Protein AF-0000000083139794 (afdb_homodimer)

Radius of gyration: 16.19 Å; Cα contacts (8 Å, |Δi|>4): 56; chains: 2; bounding box: 49×39×29 Å

Organism: NCBI:txid33039

pLDDT: mean 86.77, std 17.69, range [34.53, 98.12]

Sequence (112 aa):
MNNQERKTKPELWKQIEELEQKLWFMEKFLETKGLLVEAEDYVEKAIQDTEELPFDMNNQERKTKPELWKQIEELEQKLWFMEKFLETKGLLVEAEDYVEKAIQDTEELPFD

Foldseek 3Di:
DPPVVPDDPVRVVVVVVVVVVVVVVVLVVCVVVVCNVVVVVVVVVVVVVVVPPPPD/DPPVVPDDPVRVVVVVVVVVVVVVVVLVVCVVVVCNVVVVVVVVVVVVVVVPPDPD

Solvent-accessible surface area (backbone atoms only — not comparable to full-atom values): 6476 Å² total; per-residue (Å²): 130,64,75,76,73,69,57,49,66,70,56,50,51,51,50,42,52,54,49,50,52,51,46,50,42,49,48,50,49,28,48,77,70,71,40,37,68,63,46,51,52,50,36,55,50,52,51,54,55,58,67,64,49,71,88,114,129,66,74,77,75,70,58,48,66,70,55,50,50,51,50,42,51,52,50,52,52,51,46,51,42,48,47,50,49,29,48,77,71,72,39,38,68,62,45,52,52,51,37,54,50,52,51,53,55,59,67,62,49,70,88,114

Structure (mmCIF, N/CA/C/O backbone):
data_AF-0000000083139794-model_v1
#
loop_
_entity.id
_entity.type
_entity.pdbx_description
1 polymer 'Uncharacterized protein'
#
loop_
_atom_site.group_PDB
_atom_site.id
_atom_site.type_symbol
_atom_site.label_atom_id
_atom_site.label_alt_id
_atom_site.label_comp_id
_atom_site.label_asym_id
_atom_site.label_entity_id
_atom_site.label_seq_id
_atom_site.pdbx_PDB_ins_code
_atom_site.Cartn_x
_atom_site.Cartn_y
_atom_site.Cartn_z
_atom_site.occupancy
_atom_site.B_iso_or_equiv
_atom_site.auth_seq_id
_atom_site.auth_comp_id
_atom_site.auth_asym_id
_atom_site.auth_atom_id
_atom_site.pdbx_PDB_model_num
ATOM 1 N N . MET A 1 1 ? 16.047 21.5 2.6 1 37.16 1 MET A N 1
ATOM 2 C CA . MET A 1 1 ? 14.758 21.797 3.232 1 37.16 1 MET A CA 1
ATOM 3 C C . MET A 1 1 ? 13.641 20.969 2.611 1 37.16 1 MET A C 1
ATOM 5 O O . MET A 1 1 ? 13.328 21.125 1.432 1 37.16 1 MET A O 1
ATOM 9 N N . ASN A 1 2 ? 13.547 19.625 2.955 1 45 2 ASN A N 1
ATOM 10 C CA . ASN A 1 2 ? 12.961 18.516 2.195 1 45 2 ASN A CA 1
ATOM 11 C C . ASN A 1 2 ? 11.531 18.844 1.751 1 45 2 ASN A C 1
ATOM 13 O O . ASN A 1 2 ? 10.719 19.312 2.551 1 45 2 ASN A O 1
ATOM 17 N N . ASN A 1 3 ? 11.398 19.172 0.491 1 51.78 3 ASN A N 1
ATOM 18 C CA . ASN A 1 3 ? 10.156 19.484 -0.19 1 51.78 3 ASN A CA 1
ATOM 19 C C . ASN A 1 3 ? 8.961 18.781 0.452 1 51.78 3 ASN A C 1
ATOM 21 O O . ASN A 1 3 ? 7.812 19.047 0.111 1 51.78 3 ASN A O 1
ATOM 25 N N . GLN A 1 4 ? 9.203 17.703 1.071 1 54.84 4 GLN A N 1
ATOM 26 C CA . GLN A 1 4 ? 8.195 16.906 1.762 1 54.84 4 GLN A CA 1
ATOM 27 C C . GLN A 1 4 ? 7.582 17.688 2.924 1 54.84 4 GLN A C 1
ATOM 29 O O . GLN A 1 4 ? 6.387 17.562 3.203 1 54.84 4 GLN A O 1
ATOM 34 N N . GLU A 1 5 ? 8.383 18.688 3.451 1 61.06 5 GLU A N 1
ATOM 35 C CA . GLU A 1 5 ? 7.941 19.469 4.602 1 61.06 5 GLU A CA 1
ATOM 36 C C . GLU A 1 5 ? 6.977 20.578 4.18 1 61.06 5 GLU A C 1
ATOM 38 O O . GLU A 1 5 ? 6.289 21.156 5.02 1 61.06 5 GLU A O 1
ATOM 43 N N . ARG A 1 6 ? 6.781 20.734 2.846 1 81.62 6 ARG A N 1
ATOM 44 C CA . ARG A 1 6 ? 5.973 21.875 2.404 1 81.62 6 ARG A CA 1
ATOM 45 C C . ARG A 1 6 ? 4.535 21.438 2.129 1 81.62 6 ARG A C 1
ATOM 47 O O . ARG A 1 6 ? 3.658 22.281 1.934 1 81.62 6 ARG A O 1
ATOM 54 N N . LYS A 1 7 ? 4.285 20.172 2.326 1 88.12 7 LYS A N 1
ATOM 55 C CA . LYS A 1 7 ? 2.922 19.719 2.053 1 88.12 7 LYS A CA 1
ATOM 56 C C . LYS A 1 7 ? 1.964 20.172 3.15 1 88.12 7 LYS A C 1
ATOM 58 O O . LYS A 1 7 ? 2.322 20.188 4.328 1 88.12 7 LYS A O 1
ATOM 63 N N . THR A 1 8 ? 0.853 20.641 2.654 1 92.62 8 THR A N 1
ATOM 64 C CA . THR A 1 8 ? -0.188 21.031 3.602 1 92.62 8 THR A CA 1
ATOM 65 C C . THR A 1 8 ? -0.885 19.797 4.168 1 92.62 8 THR A C 1
ATOM 67 O O . THR A 1 8 ? -0.708 18.688 3.66 1 92.62 8 THR A O 1
ATOM 70 N N . LYS A 1 9 ? -1.58 19.922 5.215 1 92.06 9 LYS A N 1
ATOM 71 C CA . LYS A 1 9 ? -2.301 18.812 5.832 1 92.06 9 LYS A CA 1
ATOM 72 C C . LYS A 1 9 ? -3.246 18.156 4.836 1 92.06 9 LYS A C 1
ATOM 74 O O . LYS A 1 9 ? -3.252 16.922 4.699 1 92.06 9 LYS A O 1
ATOM 79 N N . PRO A 1 10 ? -4.039 18.938 4.074 1 93.12 10 PRO A N 1
ATOM 80 C CA . PRO A 1 10 ? -4.918 18.312 3.082 1 93.12 10 PRO A CA 1
ATOM 81 C C . PRO A 1 10 ? -4.156 17.5 2.037 1 93.12 10 PRO A C 1
ATOM 83 O O . PRO A 1 10 ? -4.645 16.469 1.578 1 93.12 10 PRO A O 1
ATOM 86 N N . GLU A 1 11 ? -3.055 17.922 1.669 1 94.12 11 GLU A N 1
ATOM 87 C CA . GLU A 1 11 ? -2.232 17.203 0.704 1 94.12 11 GLU A CA 1
ATOM 88 C C . GLU A 1 11 ? -1.734 15.883 1.283 1 94.12 11 GLU A C 1
ATOM 90 O O . GLU A 1 11 ? -1.673 14.875 0.579 1 94.12 11 GLU A O 1
ATOM 95 N N . LEU A 1 12 ? -1.383 15.906 2.518 1 95.31 12 LEU A N 1
ATOM 96 C CA . LEU A 1 12 ? -0.939 14.688 3.197 1 95.31 12 LEU A CA 1
ATOM 97 C C . LEU A 1 12 ? -2.08 13.688 3.314 1 95.31 12 LEU A C 1
ATOM 99 O O . LEU A 1 12 ? -1.886 12.492 3.082 1 95.31 12 LEU A O 1
ATOM 103 N N . TRP A 1 13 ? -3.189 14.141 3.562 1 94.75 13 TRP A N 1
ATOM 104 C CA . TRP A 1 13 ? -4.367 13.281 3.646 1 94.75 13 TRP A CA 1
ATOM 105 C C . TRP A 1 13 ? -4.656 12.617 2.303 1 94.75 13 TRP A C 1
ATOM 107 O O . TRP A 1 13 ? -4.973 11.43 2.246 1 94.75 13 TRP A O 1
ATOM 117 N N . LYS A 1 14 ? -4.566 13.406 1.305 1 95 14 LYS A N 1
ATOM 118 C CA . LYS A 1 14 ? -4.809 12.883 -0.035 1 95 14 LYS A CA 1
ATOM 119 C C . LYS A 1 14 ? -3.814 11.773 -0.373 1 95 14 LYS A C 1
ATOM 121 O O . LYS A 1 14 ? -4.191 10.75 -0.954 1 95 14 LYS A O 1
ATOM 126 N N . GLN A 1 15 ? -2.611 12.031 -0.049 1 95.25 15 GLN A N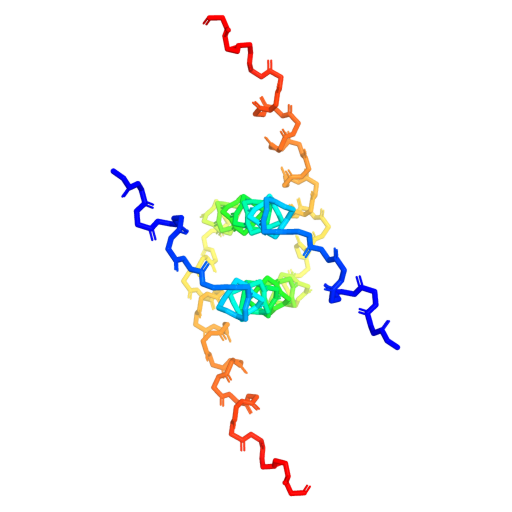 1
ATOM 127 C CA . GLN A 1 15 ? -1.58 11.023 -0.29 1 95.25 15 GLN A CA 1
ATOM 128 C C . GLN A 1 15 ? -1.865 9.742 0.489 1 95.25 15 GLN A C 1
ATOM 130 O O . GLN A 1 15 ? -1.677 8.641 -0.029 1 95.25 15 GLN A O 1
ATOM 135 N N . ILE A 1 16 ? -2.246 9.852 1.725 1 96.44 16 ILE A N 1
ATOM 136 C CA . ILE A 1 16 ? -2.596 8.695 2.541 1 96.44 16 ILE A CA 1
ATOM 137 C C . ILE A 1 16 ? -3.732 7.918 1.879 1 96.44 16 ILE A C 1
ATOM 139 O O . ILE A 1 16 ? -3.672 6.691 1.765 1 96.44 16 ILE A O 1
ATOM 143 N N . GLU A 1 17 ? -4.707 8.664 1.425 1 94.81 17 GLU A N 1
ATOM 144 C CA . GLU A 1 17 ? -5.844 8.039 0.755 1 94.81 17 GLU A CA 1
ATOM 145 C C . GLU A 1 17 ? -5.402 7.285 -0.497 1 94.81 17 GLU A C 1
ATOM 147 O O . GLU A 1 17 ? -5.871 6.176 -0.759 1 94.81 17 GLU A O 1
ATOM 152 N N . GLU A 1 18 ? -4.566 7.836 -1.271 1 94.44 18 GLU A N 1
ATOM 153 C CA . GLU A 1 18 ? -4.055 7.215 -2.488 1 94.44 18 GLU A CA 1
ATOM 154 C C . GLU A 1 18 ? -3.271 5.941 -2.174 1 94.44 18 GLU A C 1
ATOM 156 O O . GLU A 1 18 ? -3.426 4.93 -2.857 1 94.44 18 GLU A O 1
ATOM 161 N N . LEU A 1 19 ? -2.477 6.031 -1.144 1 96.38 19 LEU A N 1
ATOM 162 C CA . LEU A 1 19 ? -1.686 4.875 -0.735 1 96.38 19 LEU A CA 1
ATOM 163 C C . LEU A 1 19 ? -2.584 3.752 -0.226 1 96.38 19 LEU A C 1
ATOM 165 O O . LEU A 1 19 ? -2.363 2.582 -0.543 1 96.38 19 LEU A O 1
ATOM 169 N N . GLU A 1 20 ? -3.514 4.141 0.555 1 96.19 20 GLU A N 1
ATOM 170 C CA . GLU A 1 20 ? -4.461 3.162 1.083 1 96.19 20 GLU A CA 1
ATOM 171 C C . GLU A 1 20 ? -5.242 2.486 -0.042 1 96.19 20 GLU A C 1
ATOM 173 O O . GLU A 1 20 ? -5.473 1.276 -0.005 1 96.19 20 GLU A O 1
ATOM 178 N N . GLN A 1 21 ? -5.672 3.225 -1.01 1 96 21 GLN A N 1
ATOM 179 C CA . GLN A 1 21 ? -6.398 2.676 -2.148 1 96 21 GLN A CA 1
ATOM 180 C C . GLN A 1 21 ? -5.535 1.69 -2.932 1 96 21 GLN A C 1
ATOM 182 O O . GLN A 1 21 ? -5.996 0.602 -3.285 1 96 21 GLN A O 1
ATOM 187 N N . LYS A 1 22 ? -4.344 2.098 -3.199 1 96.69 22 LYS A N 1
ATOM 188 C CA . LYS A 1 22 ? -3.428 1.216 -3.918 1 96.69 22 LYS A CA 1
ATOM 189 C C . LYS A 1 22 ? -3.189 -0.077 -3.143 1 96.69 22 LYS A C 1
ATOM 191 O O . LYS A 1 22 ? -3.219 -1.167 -3.719 1 96.69 22 LYS A O 1
ATOM 196 N N . LEU A 1 23 ? -2.934 0.058 -1.874 1 97 23 LEU A N 1
ATOM 197 C CA . LEU A 1 23 ? -2.707 -1.105 -1.024 1 97 23 LEU A CA 1
ATOM 198 C C . LEU A 1 23 ? -3.928 -2.02 -1.018 1 97 23 LEU A C 1
ATOM 200 O O . LEU A 1 23 ? -3.793 -3.244 -1.09 1 97 23 LEU A O 1
ATOM 204 N N . TRP A 1 24 ? -5.094 -1.427 -0.927 1 97.06 24 TRP A N 1
ATOM 205 C CA . TRP A 1 24 ? -6.336 -2.197 -0.923 1 97.06 24 TRP A CA 1
ATOM 206 C C . TRP A 1 24 ? -6.473 -3.016 -2.203 1 97.06 24 TRP A C 1
ATOM 208 O O . TRP A 1 24 ? -6.809 -4.199 -2.158 1 97.06 24 TRP A O 1
ATOM 218 N N . PHE A 1 25 ? -6.258 -2.492 -3.35 1 97.12 25 PHE A N 1
ATOM 219 C CA . PHE A 1 25 ? -6.387 -3.205 -4.613 1 97.12 25 PHE A CA 1
ATOM 220 C C . PHE A 1 25 ? -5.309 -4.27 -4.75 1 97.12 25 PHE A C 1
ATOM 222 O O . PHE A 1 25 ? -5.543 -5.332 -5.332 1 97.12 25 PHE A O 1
ATOM 229 N N . MET A 1 26 ? -4.098 -3.934 -4.23 1 97.19 26 MET A N 1
ATOM 230 C CA . MET A 1 26 ? -3.045 -4.945 -4.242 1 97.19 26 MET A CA 1
ATOM 231 C C . MET A 1 26 ? -3.445 -6.16 -3.412 1 97.19 26 MET A C 1
ATOM 233 O O . MET A 1 26 ? -3.219 -7.297 -3.822 1 97.19 26 MET A O 1
ATOM 237 N N . GLU A 1 27 ? -3.998 -5.902 -2.266 1 96.75 27 GLU A N 1
ATOM 238 C CA . GLU A 1 27 ? -4.469 -6.98 -1.402 1 96.75 27 GLU A CA 1
ATOM 239 C C . GLU A 1 27 ? -5.57 -7.789 -2.082 1 96.75 27 GLU A C 1
ATOM 241 O O . GLU A 1 27 ? -5.598 -9.016 -1.981 1 96.75 27 GLU A O 1
ATOM 246 N N . LYS A 1 28 ? -6.461 -7.102 -2.762 1 97.38 28 LYS A N 1
ATOM 247 C CA . LYS A 1 28 ? -7.523 -7.781 -3.5 1 97.38 28 LYS A CA 1
ATOM 248 C C . LYS A 1 28 ? -6.945 -8.688 -4.586 1 97.38 28 LYS A C 1
ATOM 250 O O . LYS A 1 28 ? -7.414 -9.805 -4.781 1 97.38 28 LYS A O 1
ATOM 255 N N . PHE A 1 29 ? -5.992 -8.18 -5.316 1 97.94 29 PHE A N 1
ATOM 256 C CA . PHE A 1 29 ? -5.309 -8.984 -6.324 1 97.94 29 PHE A CA 1
ATOM 257 C C . PHE A 1 29 ? -4.719 -10.242 -5.703 1 97.94 29 PHE A C 1
ATOM 259 O O . PHE A 1 29 ? -4.918 -11.344 -6.219 1 97.94 29 PHE A O 1
ATOM 266 N N . LEU A 1 30 ? -4.086 -10.117 -4.594 1 98.06 30 LEU A N 1
ATOM 267 C CA . LEU A 1 30 ? -3.449 -11.242 -3.914 1 98.06 30 LEU A CA 1
ATOM 268 C C . LEU A 1 30 ? -4.492 -12.242 -3.424 1 98.06 30 LEU A C 1
ATOM 270 O O . LEU A 1 30 ? -4.25 -13.453 -3.434 1 98.06 30 LEU A O 1
ATOM 274 N N . GLU A 1 31 ? -5.594 -11.719 -3 1 97.25 31 GLU A N 1
ATOM 275 C CA . GLU A 1 31 ? -6.684 -12.594 -2.584 1 97.25 31 GLU A CA 1
ATOM 276 C C . GLU A 1 31 ? -7.18 -13.445 -3.748 1 97.25 31 GLU A C 1
ATOM 278 O O . GLU A 1 31 ? -7.414 -14.648 -3.586 1 97.25 31 GLU A O 1
ATOM 283 N N . THR A 1 32 ? -7.297 -12.773 -4.867 1 97.06 32 THR A N 1
ATOM 284 C CA . THR A 1 32 ? -7.773 -13.492 -6.047 1 97.06 32 THR A CA 1
ATOM 285 C C . THR A 1 32 ? -6.809 -14.609 -6.426 1 97.06 32 THR A C 1
ATOM 287 O O . THR A 1 32 ? -7.223 -15.633 -6.98 1 97.06 32 THR A O 1
ATOM 290 N N . LYS A 1 33 ? -5.551 -14.438 -6.105 1 97.44 33 LYS A N 1
ATOM 291 C CA . LYS A 1 33 ? -4.512 -15.414 -6.426 1 97.44 33 LYS A CA 1
ATOM 292 C C . LYS A 1 33 ? -4.359 -16.453 -5.312 1 97.44 33 LYS A C 1
ATOM 294 O O . LYS A 1 33 ? -3.619 -17.422 -5.457 1 97.44 33 LYS A O 1
ATOM 299 N N . GLY A 1 34 ? -5.02 -16.234 -4.203 1 97.25 34 GLY A N 1
ATOM 300 C CA . GLY A 1 34 ? -4.906 -17.109 -3.049 1 97.25 34 GLY A CA 1
ATOM 301 C C . GLY A 1 34 ? -3.6 -16.953 -2.299 1 97.25 34 GLY A C 1
ATOM 302 O O . GLY A 1 34 ? -3.127 -17.891 -1.649 1 97.25 34 GLY A O 1
ATOM 303 N N . LEU A 1 35 ? -2.969 -15.75 -2.385 1 98.06 35 LEU A N 1
ATOM 304 C CA . LEU A 1 35 ? -1.639 -15.539 -1.828 1 98.06 35 LEU A CA 1
ATOM 305 C C . LEU A 1 35 ? -1.673 -14.477 -0.735 1 98.06 35 LEU A C 1
ATOM 307 O O . LEU A 1 35 ? -0.625 -14.062 -0.231 1 98.06 35 LEU A O 1
ATOM 311 N N . LEU A 1 36 ? -2.838 -13.969 -0.362 1 97.44 36 LEU A N 1
ATOM 312 C CA . LEU A 1 36 ? -2.945 -12.836 0.558 1 97.44 36 LEU A CA 1
ATOM 313 C C . LEU A 1 36 ? -2.32 -13.18 1.907 1 97.44 36 LEU A C 1
ATOM 315 O O . LEU A 1 36 ? -1.52 -12.406 2.438 1 97.44 36 LEU A O 1
ATOM 319 N N . VAL A 1 37 ? -2.598 -14.297 2.504 1 97.69 37 VAL A N 1
ATOM 320 C CA . VAL A 1 37 ? -2.109 -14.695 3.822 1 97.69 37 VAL A CA 1
ATOM 321 C C . VAL A 1 37 ? -0.589 -14.82 3.791 1 97.69 37 VAL A C 1
ATOM 323 O O . VAL A 1 37 ? 0.1 -14.328 4.688 1 97.69 37 VAL A O 1
ATOM 326 N N . GLU A 1 38 ? -0.104 -15.516 2.748 1 97.62 38 GLU A N 1
ATOM 327 C CA . GLU A 1 38 ? 1.341 -15.648 2.588 1 97.62 38 GLU A CA 1
ATOM 328 C C . GLU A 1 38 ? 2.01 -14.281 2.451 1 97.62 38 GLU A C 1
ATOM 330 O O . GLU A 1 38 ? 3.08 -14.047 3.018 1 97.62 38 GLU A O 1
ATOM 335 N N . ALA A 1 39 ? 1.438 -13.414 1.706 1 97.75 39 ALA A N 1
ATOM 336 C CA . ALA A 1 39 ? 1.966 -12.07 1.5 1 97.75 39 ALA A CA 1
ATOM 337 C C . ALA A 1 39 ? 1.988 -11.281 2.809 1 97.75 39 ALA A C 1
ATOM 339 O O . ALA A 1 39 ? 2.982 -10.625 3.127 1 97.75 39 ALA A O 1
ATOM 340 N N . GLU A 1 40 ? 0.905 -11.305 3.584 1 96.31 40 GLU A N 1
ATOM 341 C CA . GLU A 1 40 ? 0.829 -10.609 4.863 1 96.31 40 GLU A CA 1
ATOM 342 C C . GLU A 1 40 ? 1.905 -11.102 5.828 1 96.31 40 GLU A C 1
ATOM 344 O O . GLU A 1 40 ? 2.535 -10.305 6.523 1 96.31 40 GLU A O 1
ATOM 349 N N . ASP A 1 41 ? 2.096 -12.398 5.859 1 96.94 41 ASP A N 1
ATOM 350 C CA . ASP A 1 41 ? 3.143 -12.984 6.695 1 96.94 41 ASP A CA 1
ATOM 351 C C . ASP A 1 41 ? 4.52 -12.469 6.285 1 96.94 41 ASP A C 1
ATOM 353 O O . ASP A 1 41 ? 5.344 -12.133 7.141 1 96.94 41 ASP A O 1
ATOM 357 N N . TYR A 1 42 ? 4.711 -12.516 5.027 1 97.12 42 TYR A N 1
ATOM 358 C CA . TYR A 1 42 ? 5.977 -12.023 4.5 1 97.12 42 TYR A CA 1
ATOM 359 C C . TYR A 1 42 ? 6.207 -10.57 4.895 1 97.12 42 TYR A C 1
ATOM 361 O O . TYR A 1 42 ? 7.301 -10.203 5.332 1 97.12 42 TYR A O 1
ATOM 369 N N . VAL A 1 43 ? 5.172 -9.734 4.75 1 95.25 43 VAL A N 1
ATOM 370 C CA . VAL A 1 43 ? 5.273 -8.305 5.043 1 95.25 43 VAL A CA 1
ATOM 371 C C . VAL A 1 43 ? 5.543 -8.102 6.531 1 95.25 43 VAL A C 1
ATOM 373 O O . VAL A 1 43 ? 6.418 -7.316 6.906 1 95.25 43 VAL A O 1
ATOM 376 N N . GLU A 1 44 ? 4.836 -8.703 7.379 1 93.88 44 GLU A N 1
ATOM 377 C CA . GLU A 1 44 ? 5.023 -8.594 8.82 1 93.88 44 GLU A CA 1
ATOM 378 C C . GLU A 1 44 ? 6.449 -8.969 9.219 1 93.88 44 GLU A C 1
ATOM 380 O O . GLU A 1 44 ? 7.09 -8.258 9.992 1 93.88 44 GLU A O 1
ATOM 385 N N . LYS A 1 45 ? 6.93 -10.039 8.703 1 95.5 45 LYS A N 1
ATOM 386 C CA . LYS A 1 45 ? 8.281 -10.492 9 1 95.5 45 LYS A CA 1
ATOM 387 C C . LYS A 1 45 ? 9.32 -9.5 8.484 1 95.5 45 LYS A C 1
ATOM 389 O O . LYS A 1 45 ? 10.305 -9.211 9.172 1 95.5 45 LYS A O 1
ATOM 394 N N . ALA A 1 46 ? 9.078 -9.07 7.301 1 92.81 46 ALA A N 1
ATOM 395 C CA . ALA A 1 46 ? 10.008 -8.133 6.68 1 92.81 46 ALA A CA 1
ATOM 396 C C . ALA A 1 46 ? 10.102 -6.84 7.484 1 92.81 46 ALA A C 1
ATOM 398 O O . ALA A 1 46 ? 11.188 -6.285 7.656 1 92.81 46 ALA A O 1
ATOM 399 N N . ILE A 1 47 ? 8.969 -6.359 8.016 1 90.56 47 ILE A N 1
ATOM 400 C CA . ILE A 1 47 ? 8.945 -5.152 8.828 1 90.56 47 ILE A CA 1
ATOM 401 C C . ILE A 1 47 ? 9.688 -5.398 10.141 1 90.56 47 ILE A C 1
ATOM 403 O O . ILE A 1 47 ? 10.477 -4.555 10.578 1 90.56 47 ILE A O 1
ATOM 407 N N . GLN A 1 48 ? 9.445 -6.488 10.734 1 91.06 48 GLN A N 1
ATOM 408 C CA . GLN A 1 48 ? 10.125 -6.836 11.977 1 91.06 48 GLN A CA 1
ATOM 409 C C . GLN A 1 48 ? 11.641 -6.895 11.781 1 91.06 48 GLN A C 1
ATOM 411 O O . GLN A 1 48 ? 12.398 -6.441 12.641 1 91.06 48 GLN A O 1
ATOM 416 N N . ASP A 1 49 ? 12.055 -7.461 10.672 1 89.19 49 ASP A N 1
ATOM 417 C CA . ASP A 1 49 ? 13.477 -7.609 10.367 1 89.19 49 ASP A CA 1
ATOM 418 C C . ASP A 1 49 ? 14.133 -6.25 10.125 1 89.19 49 ASP A C 1
ATOM 420 O O . ASP A 1 49 ? 15.32 -6.078 10.383 1 89.19 49 ASP A O 1
ATOM 424 N N . THR A 1 50 ? 13.469 -5.332 9.586 1 85.06 50 THR A N 1
ATOM 425 C CA . THR A 1 50 ? 14 -4.004 9.312 1 85.06 50 THR A CA 1
ATOM 426 C C . THR A 1 50 ? 14.094 -3.184 10.594 1 85.06 50 THR A C 1
ATOM 428 O O . THR A 1 50 ? 14.992 -2.35 10.734 1 85.06 50 THR A O 1
ATOM 431 N N . GLU A 1 51 ? 13.164 -3.336 11.391 1 76.94 51 GLU A N 1
ATOM 432 C CA . GLU A 1 51 ? 13.172 -2.613 12.664 1 76.94 51 GLU A CA 1
ATOM 433 C C . GLU A 1 51 ? 14.273 -3.129 13.586 1 76.94 51 GLU A C 1
ATOM 435 O O . GLU A 1 51 ? 14.805 -2.379 14.398 1 76.94 51 GLU A O 1
ATOM 440 N N . GLU A 1 52 ? 14.57 -4.332 13.562 1 68.38 52 GLU A N 1
ATOM 441 C CA . GLU A 1 52 ? 15.609 -4.93 14.398 1 68.38 52 GLU A CA 1
ATOM 442 C C . GLU A 1 52 ? 17 -4.621 13.844 1 68.38 52 GLU A C 1
ATOM 444 O O . GLU A 1 52 ? 18.016 -4.891 14.492 1 68.38 52 GLU A O 1
ATOM 449 N N . LEU A 1 53 ? 17.062 -4.203 12.68 1 60.22 53 LEU A N 1
ATOM 450 C CA . LEU A 1 53 ? 18.406 -3.9 12.242 1 60.22 53 LEU A CA 1
ATOM 451 C C . LEU A 1 53 ? 18.984 -2.725 13.023 1 60.22 53 LEU A C 1
ATOM 453 O O . LEU A 1 53 ? 18.359 -1.67 13.117 1 60.22 53 LEU A O 1
ATOM 457 N N . PRO A 1 54 ? 19.938 -2.998 13.836 1 50.47 54 PRO A N 1
ATOM 458 C CA . PRO A 1 54 ? 20.609 -2.027 14.703 1 50.47 54 PRO A CA 1
ATOM 459 C C . PRO A 1 54 ? 21.219 -0.857 13.922 1 50.47 54 PRO A C 1
ATOM 461 O O . PRO A 1 54 ? 21.625 -1.022 12.766 1 50.47 54 PRO A O 1
ATOM 464 N N . PHE A 1 55 ? 20.594 0.294 13.805 1 45.22 55 PHE A N 1
ATOM 465 C CA . PHE A 1 55 ? 21.391 1.455 13.422 1 45.22 55 PHE A CA 1
ATOM 466 C C . PHE A 1 55 ? 22.75 1.433 14.109 1 45.22 55 PHE A C 1
ATOM 468 O O . PHE A 1 55 ? 22.953 2.107 15.117 1 45.22 55 PHE A O 1
ATOM 475 N N . ASP A 1 56 ? 23.297 0.407 14.383 1 34.53 56 ASP A N 1
ATOM 476 C CA . ASP A 1 56 ? 24.672 0.672 14.812 1 34.53 56 ASP A CA 1
ATOM 477 C C . ASP A 1 56 ? 25.531 1.126 13.633 1 34.53 56 ASP A C 1
ATOM 479 O O . ASP A 1 56 ? 25.391 0.612 12.523 1 34.53 56 ASP A O 1
ATOM 483 N N . MET B 1 1 ? -17.078 15.219 14.094 1 36.66 1 MET B N 1
ATOM 484 C CA . MET B 1 1 ? -15.82 15.945 13.945 1 36.66 1 ME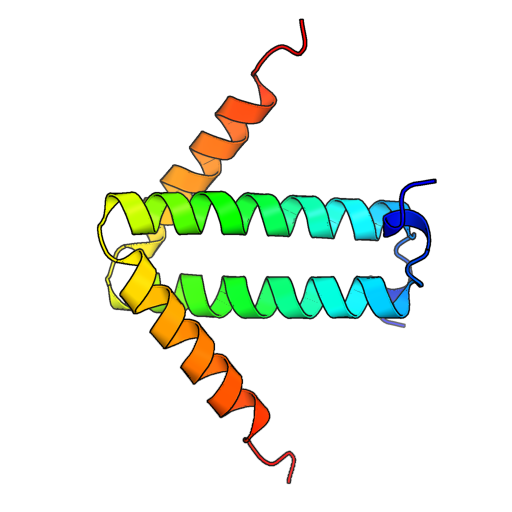T B CA 1
ATOM 485 C C . MET B 1 1 ? -14.672 14.992 13.656 1 36.66 1 MET B C 1
ATOM 487 O O . MET B 1 1 ? -14.344 14.141 14.492 1 36.66 1 MET B O 1
ATOM 491 N N . ASN B 1 2 ? -14.508 14.469 12.414 1 44.34 2 ASN B N 1
ATOM 492 C CA . ASN B 1 2 ? -13.828 13.25 12.008 1 44.34 2 ASN B CA 1
ATOM 493 C C . ASN B 1 2 ? -12.414 13.172 12.578 1 44.34 2 ASN B C 1
ATOM 495 O O . ASN B 1 2 ? -11.633 14.117 12.445 1 44.34 2 ASN B O 1
ATOM 499 N N . ASN B 1 3 ? -12.266 12.43 13.633 1 51.97 3 ASN B N 1
ATOM 500 C CA . ASN B 1 3 ? -11.031 12.172 14.367 1 51.97 3 ASN B CA 1
ATOM 501 C C . ASN B 1 3 ? -9.812 12.242 13.453 1 5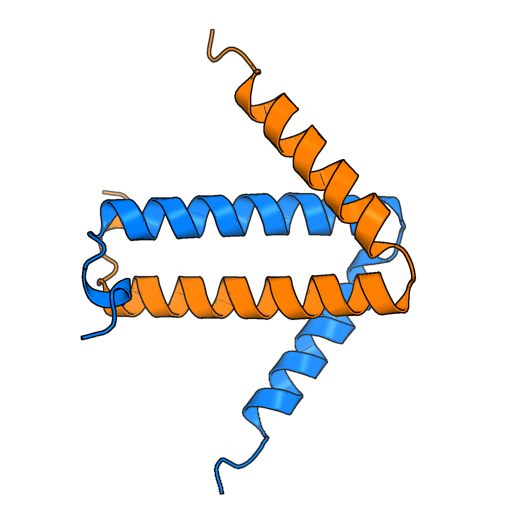1.97 3 ASN B C 1
ATOM 503 O O . ASN B 1 3 ? -8.68 12.195 13.922 1 51.97 3 ASN B O 1
ATOM 507 N N . GLN B 1 4 ? -10.008 12.016 12.211 1 54.78 4 GLN B N 1
ATOM 508 C CA . GLN B 1 4 ? -8.961 12.062 11.195 1 54.78 4 GLN B CA 1
ATOM 509 C C . GLN B 1 4 ? -8.375 13.461 11.07 1 54.78 4 GLN B C 1
ATOM 511 O O . GLN B 1 4 ? -7.172 13.617 10.836 1 54.78 4 GLN B O 1
ATOM 516 N N . GLU B 1 5 ? -9.211 14.484 11.461 1 61.34 5 GLU B N 1
ATOM 517 C CA . GLU B 1 5 ? -8.805 15.883 11.32 1 61.34 5 GLU B CA 1
ATOM 518 C C . GLU B 1 5 ? -7.895 16.297 12.477 1 61.34 5 GLU B C 1
ATOM 520 O O . GLU B 1 5 ? -7.238 17.344 12.406 1 61.34 5 GLU B O 1
ATOM 525 N N . ARG B 1 6 ? -7.715 15.406 13.453 1 81.19 6 ARG B N 1
ATOM 526 C CA . ARG B 1 6 ? -6.98 15.828 14.641 1 81.19 6 ARG B CA 1
ATOM 527 C C . ARG B 1 6 ? -5.512 15.422 14.555 1 81.19 6 ARG B C 1
ATOM 529 O O . ARG B 1 6 ? -4.688 15.883 15.344 1 81.19 6 ARG B O 1
ATOM 536 N N . LYS B 1 7 ? -5.168 14.7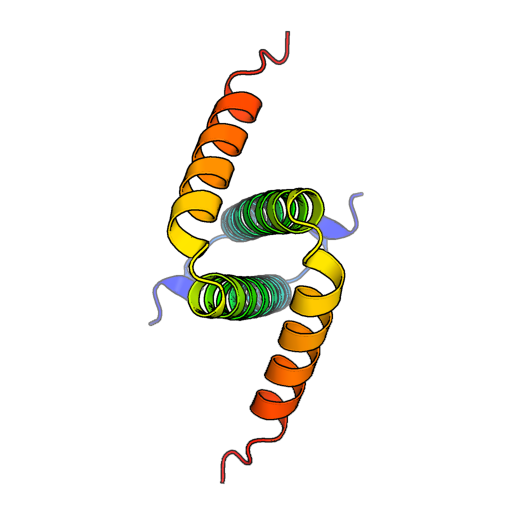34 13.477 1 87.81 7 LYS B N 1
ATOM 537 C CA . LYS B 1 7 ? -3.771 14.32 13.383 1 87.81 7 LYS B CA 1
ATOM 538 C C . LYS B 1 7 ? -2.869 15.5 13.023 1 87.81 7 LYS B C 1
ATOM 540 O O . LYS B 1 7 ? -3.258 16.375 12.242 1 87.81 7 LYS B O 1
ATOM 545 N N . THR B 1 8 ? -1.797 15.5 13.742 1 92.69 8 THR B N 1
ATOM 546 C CA . THR B 1 8 ? -0.809 16.531 13.438 1 92.69 8 THR B CA 1
ATOM 547 C C . THR B 1 8 ? -0.047 16.188 12.164 1 92.69 8 THR B C 1
ATOM 549 O O . THR B 1 8 ? -0.132 15.07 11.664 1 92.69 8 THR B O 1
ATOM 552 N N . LYS B 1 9 ? 0.61 17.109 11.586 1 92.19 9 LYS B N 1
ATOM 553 C CA . LYS B 1 9 ? 1.382 16.891 10.367 1 92.19 9 LYS B CA 1
ATOM 554 C C . LYS B 1 9 ? 2.398 15.773 10.555 1 92.19 9 LYS B C 1
ATOM 556 O O . LYS B 1 9 ? 2.494 14.867 9.727 1 92.19 9 LYS B O 1
ATOM 561 N N . PRO B 1 10 ? 3.154 15.766 11.672 1 93.25 10 PRO B N 1
ATOM 562 C CA . PRO B 1 10 ? 4.102 14.672 11.898 1 93.25 10 PRO B CA 1
ATOM 563 C C . PRO B 1 10 ? 3.428 13.305 11.945 1 93.25 10 PRO B C 1
ATOM 565 O O . PRO B 1 10 ? 3.998 12.312 11.484 1 93.25 10 PRO B O 1
ATOM 568 N N . GLU B 1 11 ? 2.305 13.234 12.477 1 94.12 11 GLU B N 1
ATOM 569 C CA . GLU B 1 11 ? 1.561 11.984 12.547 1 94.12 11 GLU B CA 1
ATOM 570 C C . GLU B 1 11 ? 1.133 11.516 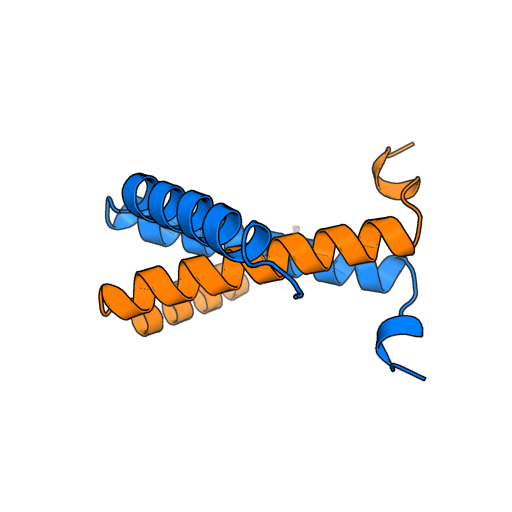11.156 1 94.12 11 GLU B C 1
ATOM 572 O O . GLU B 1 11 ? 1.155 10.32 10.859 1 94.12 11 GLU B O 1
ATOM 577 N N . LEU B 1 12 ? 0.752 12.422 10.352 1 95.38 12 LEU B N 1
ATOM 578 C CA . LEU B 1 12 ? 0.369 12.109 8.977 1 95.38 12 LEU B CA 1
ATOM 579 C C . LEU B 1 12 ? 1.568 11.609 8.18 1 95.38 12 LEU B C 1
ATOM 581 O O . LEU B 1 12 ? 1.459 10.641 7.43 1 95.38 12 LEU B O 1
ATOM 585 N N . TRP B 1 13 ? 2.637 12.164 8.398 1 94.69 13 TRP B N 1
ATOM 586 C CA . TRP B 1 13 ? 3.865 11.742 7.73 1 94.69 13 TRP B CA 1
ATOM 587 C C . TRP B 1 13 ? 4.234 10.312 8.133 1 94.69 13 TRP B C 1
ATOM 589 O O . TRP B 1 13 ? 4.629 9.508 7.285 1 94.69 13 TRP B O 1
ATOM 599 N N . LYS B 1 14 ? 4.113 10.078 9.383 1 95.06 14 LYS B N 1
ATOM 600 C CA . LYS B 1 14 ? 4.422 8.742 9.875 1 95.06 14 LYS B CA 1
ATOM 601 C C . LYS B 1 14 ? 3.516 7.691 9.234 1 95.06 14 LYS B C 1
ATOM 603 O O . LYS B 1 14 ? 3.973 6.609 8.867 1 95.06 14 LYS B O 1
ATOM 608 N N . GLN B 1 15 ? 2.314 8.031 9.18 1 95.25 15 GLN B N 1
ATOM 609 C CA . GLN B 1 15 ? 1.357 7.125 8.555 1 95.25 15 GLN B CA 1
ATOM 610 C C . GLN B 1 15 ? 1.703 6.891 7.082 1 95.25 15 GLN B C 1
ATOM 612 O O . GLN B 1 15 ? 1.607 5.762 6.594 1 95.25 15 GLN B O 1
ATOM 617 N N . ILE B 1 16 ? 2.031 7.918 6.348 1 96.31 16 ILE B N 1
ATOM 618 C CA . ILE B 1 16 ? 2.434 7.793 4.953 1 96.31 16 ILE B CA 1
ATOM 619 C C . ILE B 1 16 ? 3.637 6.859 4.84 1 96.31 16 ILE B C 1
ATOM 621 O O . ILE B 1 16 ? 3.662 5.969 3.992 1 96.31 16 ILE B O 1
ATOM 625 N N . GLU B 1 17 ? 4.574 7.062 5.73 1 94.62 17 GLU B N 1
ATOM 626 C CA . GLU B 1 17 ? 5.77 6.227 5.738 1 94.62 17 GLU B CA 1
ATOM 627 C C . GLU B 1 17 ? 5.414 4.762 5.98 1 94.62 17 GLU B C 1
ATOM 629 O O . GLU B 1 17 ? 5.965 3.867 5.332 1 94.62 17 GLU B O 1
ATOM 634 N N . GLU B 1 18 ? 4.562 4.48 6.887 1 94.44 18 GLU B N 1
ATOM 635 C CA . GLU B 1 18 ? 4.129 3.125 7.207 1 94.44 18 GLU B CA 1
ATOM 636 C C . GLU B 1 18 ? 3.426 2.477 6.016 1 94.44 18 GLU B C 1
ATOM 638 O O . GLU B 1 18 ? 3.664 1.308 5.707 1 94.44 18 GLU B O 1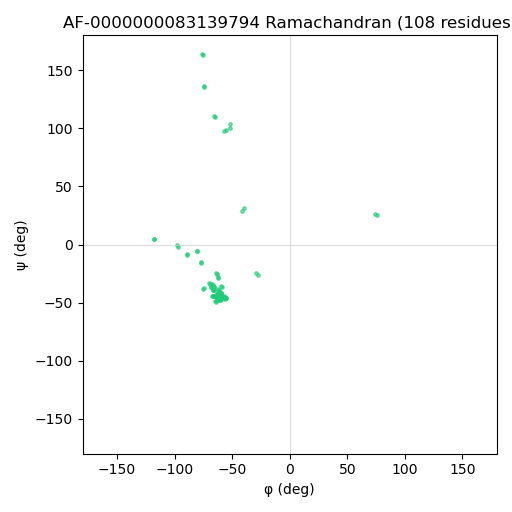
ATOM 643 N N . LEU B 1 19 ? 2.602 3.264 5.395 1 96.31 19 LEU B N 1
ATOM 644 C CA . LEU B 1 19 ? 1.877 2.762 4.23 1 96.31 19 LEU B CA 1
ATOM 645 C C . LEU B 1 19 ? 2.834 2.469 3.08 1 96.31 19 LEU B C 1
ATOM 647 O O . LEU B 1 19 ? 2.701 1.446 2.402 1 96.31 19 LEU B O 1
ATOM 651 N N . GLU B 1 20 ? 3.719 3.373 2.875 1 96.25 20 GLU B N 1
ATOM 652 C CA . GLU B 1 20 ? 4.711 3.189 1.818 1 96.25 20 GLU B CA 1
ATOM 653 C C . GLU B 1 20 ? 5.566 1.952 2.074 1 96.25 20 GLU B C 1
ATOM 655 O O . GLU B 1 20 ? 5.875 1.201 1.146 1 96.25 20 GLU B O 1
ATOM 660 N N . GLN B 1 21 ? 5.98 1.73 3.271 1 95.94 21 GLN B N 1
ATOM 661 C CA . GLN B 1 21 ? 6.773 0.561 3.629 1 95.94 21 GLN B CA 1
ATOM 662 C C . GLN B 1 21 ? 6 -0.729 3.381 1 95.94 21 GLN B C 1
ATOM 664 O O . GLN B 1 21 ? 6.531 -1.68 2.805 1 95.94 21 GLN B O 1
ATOM 669 N N . LYS B 1 22 ? 4.793 -0.739 3.832 1 96.69 22 LYS B N 1
ATOM 670 C CA . LYS B 1 22 ? 3.953 -1.914 3.617 1 96.69 22 LYS B CA 1
ATOM 671 C C . LYS B 1 22 ? 3.777 -2.195 2.127 1 96.69 22 LYS B C 1
ATOM 673 O O . LYS B 1 22 ? 3.895 -3.342 1.688 1 96.69 22 LYS B O 1
ATOM 678 N N . LEU B 1 23 ? 3.475 -1.161 1.401 1 97.06 23 LEU B N 1
ATOM 679 C CA . LEU B 1 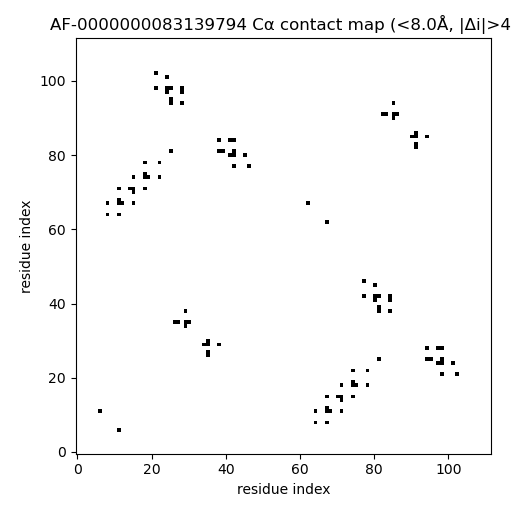23 ? 3.297 -1.3 -0.04 1 97.06 23 LEU B CA 1
ATOM 680 C C . LEU B 1 23 ? 4.574 -1.815 -0.697 1 97.06 23 LEU B C 1
ATOM 682 O O . LEU B 1 23 ? 4.52 -2.68 -1.575 1 97.06 23 LEU B O 1
ATOM 686 N N . TRP B 1 24 ? 5.707 -1.3 -0.286 1 97 24 TRP B N 1
ATOM 687 C CA . TRP B 1 24 ? 6.992 -1.721 -0.832 1 97 24 TRP B CA 1
ATOM 688 C C . TRP B 1 24 ? 7.219 -3.211 -0.602 1 97 24 TRP B C 1
ATOM 690 O O . TRP B 1 24 ? 7.633 -3.93 -1.516 1 97 24 TRP B O 1
ATOM 700 N N . PHE B 1 25 ? 7 -3.752 0.531 1 97.19 25 PHE B N 1
ATOM 701 C CA . PHE B 1 25 ? 7.211 -5.16 0.835 1 97.19 25 PHE B CA 1
ATOM 702 C C . PHE B 1 25 ? 6.207 -6.031 0.091 1 97.19 25 PHE B C 1
ATOM 704 O O . PHE B 1 25 ? 6.527 -7.152 -0.315 1 97.19 25 PHE B O 1
ATOM 711 N N . MET B 1 26 ? 4.977 -5.504 -0.028 1 97.25 26 MET B N 1
ATOM 712 C CA . MET B 1 26 ? 3.986 -6.246 -0.805 1 97.25 26 MET B CA 1
ATOM 713 C C . MET B 1 26 ? 4.43 -6.383 -2.258 1 97.25 26 MET B C 1
ATOM 715 O O . MET B 1 26 ? 4.281 -7.449 -2.859 1 97.25 26 MET B O 1
ATOM 719 N N . GLU B 1 27 ? 4.918 -5.305 -2.801 1 96.81 27 GLU B N 1
ATOM 720 C CA . GLU B 1 27 ? 5.434 -5.324 -4.168 1 96.81 27 GLU B CA 1
ATOM 721 C C . GLU B 1 27 ? 6.602 -6.297 -4.305 1 96.81 27 GLU B C 1
ATOM 723 O O . GLU B 1 27 ? 6.703 -7.02 -5.297 1 96.81 27 GLU B O 1
ATOM 728 N N . LYS B 1 28 ? 7.465 -6.305 -3.311 1 97.44 28 LYS B N 1
ATOM 729 C CA . LYS B 1 28 ? 8.586 -7.238 -3.309 1 97.44 28 LYS B CA 1
ATOM 730 C C . LYS B 1 28 ? 8.094 -8.688 -3.295 1 97.44 28 LYS B C 1
ATOM 732 O O . LYS B 1 28 ? 8.641 -9.539 -4 1 97.44 28 LYS B O 1
ATOM 737 N N . PHE B 1 29 ? 7.152 -8.977 -2.473 1 97.94 29 PHE B N 1
ATOM 738 C CA . PHE B 1 29 ? 6.551 -10.297 -2.441 1 97.94 29 PHE B CA 1
ATOM 739 C C . PHE B 1 29 ? 6.027 -10.688 -3.816 1 97.94 29 PHE B C 1
ATOM 741 O O . PHE B 1 29 ? 6.309 -11.789 -4.305 1 97.94 29 PHE B O 1
ATOM 748 N N . LEU B 1 30 ? 5.348 -9.812 -4.465 1 98.12 30 LEU B N 1
ATOM 749 C CA . LEU B 1 30 ? 4.766 -10.07 -5.777 1 98.12 30 LEU B CA 1
ATOM 750 C C . LEU B 1 30 ? 5.855 -10.281 -6.824 1 98.12 30 LEU B C 1
ATOM 752 O O . LEU B 1 30 ? 5.691 -11.094 -7.738 1 98.12 30 LEU B O 1
ATOM 756 N N . GLU B 1 31 ? 6.918 -9.539 -6.684 1 97.38 31 GLU B N 1
ATOM 757 C CA . GLU B 1 31 ? 8.055 -9.727 -7.578 1 97.38 31 GLU B CA 1
ATOM 758 C C . GLU B 1 31 ? 8.641 -11.133 -7.445 1 97.38 31 GLU B C 1
ATOM 760 O O . GLU B 1 31 ? 8.953 -11.781 -8.453 1 97.38 31 GLU B O 1
ATOM 765 N N . THR B 1 32 ? 8.75 -11.555 -6.203 1 97.06 32 THR B N 1
ATOM 766 C CA . THR B 1 32 ? 9.305 -12.883 -5.953 1 97.06 32 THR B CA 1
ATOM 767 C C . THR B 1 32 ? 8.43 -13.969 -6.578 1 97.06 32 THR B C 1
ATOM 769 O O . THR B 1 32 ? 8.93 -15.023 -6.977 1 97.06 32 THR B O 1
ATOM 772 N N . LYS B 1 33 ? 7.156 -13.672 -6.684 1 97.44 33 LYS B N 1
ATOM 773 C CA . LYS B 1 33 ? 6.191 -14.625 -7.23 1 97.44 33 LYS B CA 1
ATOM 774 C C . LYS B 1 33 ? 6.074 -14.469 -8.742 1 97.44 33 LYS B C 1
ATOM 776 O O . LYS B 1 33 ? 5.402 -15.273 -9.406 1 97.44 33 LYS B O 1
ATOM 781 N N . GLY B 1 34 ? 6.676 -13.445 -9.297 1 97.31 34 GLY B N 1
ATOM 782 C CA . GLY B 1 34 ? 6.59 -13.164 -10.719 1 97.31 34 GLY B CA 1
ATOM 783 C C . GLY B 1 34 ? 5.25 -12.57 -11.125 1 97.31 34 GLY B C 1
ATOM 784 O O . GLY B 1 34 ? 4.824 -12.734 -12.273 1 97.31 34 GLY B O 1
ATOM 785 N N . LEU B 1 35 ? 4.547 -11.898 -10.195 1 98 35 LEU B N 1
ATOM 786 C CA . LEU B 1 35 ? 3.188 -11.43 -10.43 1 98 35 LEU B CA 1
ATOM 787 C C . LEU B 1 35 ? 3.123 -9.906 -10.352 1 98 35 LEU B C 1
ATOM 789 O O . LEU B 1 35 ? 2.037 -9.32 -10.406 1 98 35 LEU B O 1
ATOM 793 N N . LEU B 1 36 ? 4.234 -9.211 -10.188 1 97.5 36 LEU B N 1
ATOM 794 C CA . LEU B 1 36 ? 4.242 -7.777 -9.938 1 97.5 36 LEU B CA 1
ATOM 795 C C . LEU B 1 36 ? 3.605 -7.02 -11.094 1 97.5 36 LEU B C 1
ATOM 797 O O . LEU B 1 36 ? 2.744 -6.164 -10.891 1 97.5 36 LEU B O 1
ATOM 801 N N . VAL B 1 37 ? 3.928 -7.281 -12.32 1 97.62 37 VAL B N 1
ATOM 802 C CA . VAL B 1 37 ? 3.43 -6.578 -13.5 1 97.62 37 VAL B CA 1
ATOM 803 C C . VAL B 1 37 ? 1.923 -6.781 -13.625 1 97.62 37 VAL B C 1
ATOM 805 O O . VAL B 1 37 ? 1.178 -5.828 -13.859 1 97.62 37 VAL B O 1
ATOM 808 N N . GLU B 1 38 ? 1.528 -8.047 -13.469 1 97.69 38 GLU B N 1
ATOM 809 C CA . GLU B 1 38 ? 0.1 -8.344 -13.508 1 97.69 38 GLU B CA 1
ATOM 810 C C . GLU B 1 38 ? -0.653 -7.598 -12.414 1 97.69 38 GLU B C 1
ATOM 812 O O . GLU B 1 38 ? -1.75 -7.082 -12.648 1 97.69 38 GLU B O 1
ATOM 817 N N . ALA B 1 39 ? -0.11 -7.555 -11.25 1 97.75 39 ALA B N 1
ATOM 818 C CA . ALA B 1 39 ? -0.719 -6.859 -10.117 1 97.75 39 ALA B CA 1
ATOM 819 C C . ALA B 1 39 ? -0.826 -5.363 -10.391 1 97.75 39 ALA B C 1
ATOM 821 O O . ALA B 1 39 ? -1.867 -4.754 -10.133 1 97.75 39 ALA B O 1
ATOM 822 N N . GLU B 1 40 ? 0.216 -4.723 -10.883 1 96.31 40 GLU B N 1
ATOM 823 C CA . GLU B 1 40 ? 0.214 -3.299 -11.195 1 96.31 40 GLU B CA 1
ATOM 824 C C . GLU B 1 40 ? -0.855 -2.963 -12.227 1 96.31 40 GLU B C 1
ATOM 826 O O . GLU B 1 40 ? -1.554 -1.955 -12.102 1 96.31 40 GLU B O 1
ATOM 831 N N . ASP B 1 41 ? -0.959 -3.809 -13.234 1 96.94 41 ASP B N 1
ATOM 832 C CA . ASP B 1 41 ? -1.99 -3.625 -14.258 1 96.94 41 ASP B CA 1
ATOM 833 C C . ASP B 1 41 ? -3.387 -3.686 -13.641 1 96.94 41 ASP B C 1
ATOM 835 O O . ASP B 1 41 ? -4.254 -2.873 -13.969 1 96.94 41 ASP B O 1
ATOM 839 N N . TYR B 1 42 ? -3.527 -4.672 -12.852 1 97.12 42 TYR B N 1
ATOM 840 C CA . TYR B 1 42 ? -4.809 -4.828 -12.172 1 97.12 42 TYR B CA 1
ATOM 841 C C . TYR B 1 42 ? -5.141 -3.596 -11.344 1 97.12 42 TYR B C 1
ATOM 843 O O . TYR B 1 42 ? -6.27 -3.098 -11.383 1 97.12 42 TYR B O 1
ATOM 851 N N . VAL B 1 43 ? -4.172 -3.094 -10.57 1 95.12 43 VAL B N 1
ATOM 852 C CA . VAL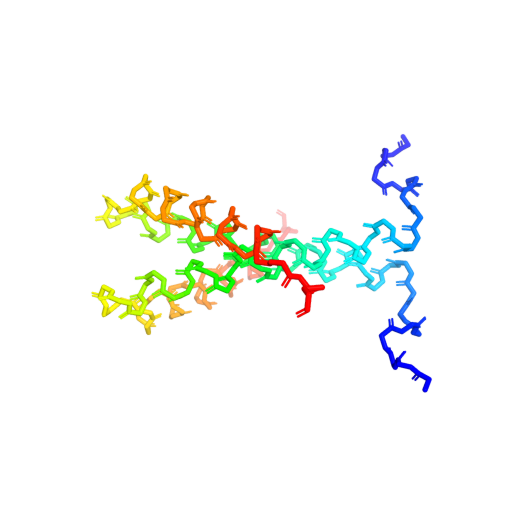 B 1 43 ? -4.371 -1.948 -9.688 1 95.12 43 VAL B CA 1
ATOM 853 C C . VAL B 1 43 ? -4.699 -0.709 -10.516 1 95.12 43 VAL B C 1
ATOM 855 O O . VAL B 1 43 ? -5.637 0.028 -10.195 1 95.12 43 VAL B O 1
ATOM 858 N N . GLU B 1 44 ? -3.98 -0.406 -11.508 1 93.88 44 GLU B N 1
ATOM 859 C CA . GLU B 1 44 ? -4.219 0.746 -12.375 1 93.88 44 GLU B CA 1
ATOM 860 C C . GLU B 1 44 ? -5.625 0.712 -12.961 1 93.88 44 GLU B C 1
ATOM 862 O O . GLU B 1 44 ? -6.34 1.718 -12.945 1 93.88 44 GLU B O 1
ATOM 867 N N . LYS B 1 45 ? -6.035 -0.416 -13.453 1 95.56 45 LYS B N 1
ATOM 868 C CA . LYS B 1 45 ? -7.363 -0.572 -14.031 1 95.56 45 LYS B CA 1
ATOM 869 C C . LYS B 1 45 ? -8.445 -0.38 -12.977 1 95.56 45 LYS B C 1
ATOM 871 O O . LYS B 1 45 ? -9.469 0.26 -13.234 1 95.56 45 LYS B O 1
ATOM 876 N N . ALA B 1 46 ? -8.18 -0.982 -11.875 1 92.94 46 ALA B N 1
ATOM 877 C CA . ALA B 1 46 ? -9.156 -0.898 -10.789 1 92.94 46 ALA B CA 1
ATOM 878 C C . ALA B 1 46 ? -9.352 0.547 -10.336 1 92.94 46 ALA B C 1
ATOM 880 O O . ALA B 1 46 ? -10.477 0.97 -10.055 1 92.94 46 ALA B O 1
ATOM 881 N N . ILE B 1 47 ? -8.273 1.332 -10.289 1 90.5 47 ILE B N 1
ATOM 882 C CA . ILE B 1 47 ? -8.352 2.738 -9.914 1 90.5 47 ILE B CA 1
ATOM 883 C C . ILE B 1 47 ? -9.117 3.52 -10.977 1 90.5 47 ILE B C 1
ATOM 885 O O . ILE B 1 47 ? -9.969 4.348 -10.656 1 90.5 47 ILE B O 1
ATOM 889 N N . GLN B 1 48 ? -8.82 3.27 -12.172 1 90.75 48 GLN B N 1
ATOM 890 C CA . GLN B 1 48 ? -9.508 3.941 -13.273 1 90.75 48 GLN B CA 1
ATOM 891 C C . GLN B 1 48 ? -11.008 3.658 -13.234 1 90.75 48 GLN B C 1
ATOM 893 O O . GLN B 1 48 ? -11.82 4.555 -13.484 1 90.75 48 GLN B O 1
ATOM 898 N N . ASP B 1 49 ? -11.359 2.426 -12.953 1 89.25 49 ASP B N 1
ATOM 899 C CA . ASP B 1 49 ? -12.75 2.008 -12.906 1 89.25 49 ASP B CA 1
ATOM 900 C C . ASP B 1 49 ? -13.492 2.682 -11.758 1 89.25 49 ASP B C 1
ATOM 902 O O . ASP B 1 49 ? -14.695 2.918 -11.836 1 89.25 49 ASP B O 1
ATOM 906 N N . THR B 1 50 ? -12.867 2.912 -10.68 1 85.44 50 THR B N 1
ATOM 907 C CA . THR B 1 50 ? -13.484 3.549 -9.523 1 85.44 50 THR B CA 1
ATOM 908 C C . THR B 1 50 ? -13.664 5.047 -9.758 1 85.44 50 THR B C 1
ATOM 910 O O . THR B 1 50 ? -14.617 5.648 -9.258 1 85.44 50 THR B O 1
ATOM 913 N N . GLU B 1 51 ? -12.742 5.613 -10.383 1 77.38 51 GLU B N 1
ATOM 914 C CA . GLU B 1 51 ? -12.828 7.043 -10.672 1 77.38 51 GLU B CA 1
ATOM 915 C C . GLU B 1 51 ? -13.906 7.328 -11.711 1 77.38 51 GLU B C 1
ATOM 917 O O . GLU B 1 51 ? -14.508 8.406 -11.711 1 77.38 51 GLU B O 1
ATOM 922 N N . GLU B 1 52 ? -14.125 6.508 -12.602 1 68.31 52 GLU B N 1
ATOM 923 C CA . GLU B 1 52 ? -15.141 6.672 -13.633 1 68.31 52 GLU B CA 1
ATOM 924 C C . GLU B 1 52 ? -16.531 6.371 -13.086 1 68.31 52 GLU B C 1
ATOM 926 O O . GLU B 1 52 ? -17.531 6.629 -13.758 1 68.31 52 GLU B O 1
ATOM 931 N N . LEU B 1 53 ? -16.578 5.766 -12.008 1 61.47 53 LEU B N 1
ATOM 932 C CA . LEU B 1 53 ? -17.938 5.551 -11.531 1 61.47 53 LEU B CA 1
ATOM 933 C C . LEU B 1 53 ? -18.625 6.879 -11.195 1 61.47 53 LEU B C 1
ATOM 935 O O . LEU B 1 53 ? -18.062 7.695 -10.461 1 61.47 53 LEU B O 1
ATOM 939 N N . PRO B 1 54 ? -19.547 7.242 -11.977 1 51.09 54 PRO B N 1
ATOM 940 C CA . PRO B 1 54 ? -20.297 8.492 -11.852 1 51.09 54 PRO B CA 1
ATOM 941 C C . PRO B 1 54 ? -20.953 8.656 -10.477 1 51.09 54 PRO B C 1
ATOM 943 O O . PRO B 1 54 ? -21.344 7.664 -9.859 1 51.09 54 PRO B O 1
ATOM 946 N N . PHE B 1 55 ? -20.422 9.367 -9.531 1 46.03 55 PHE B N 1
ATOM 947 C CA . PHE B 1 55 ? -21.266 9.812 -8.438 1 46.03 55 PHE B CA 1
ATOM 948 C C . PHE B 1 55 ? -22.625 10.273 -8.945 1 46.03 55 PHE B C 1
ATOM 950 O O . PHE B 1 55 ? -22.859 11.469 -9.117 1 46.03 55 PHE B O 1
ATOM 957 N N . ASP B 1 56 ? -23.141 9.836 -9.945 1 34.53 56 ASP B N 1
ATOM 958 C CA . ASP B 1 56 ? -24.531 10.266 -10.102 1 34.53 56 ASP B CA 1
ATOM 959 C C . ASP B 1 56 ? -25.422 9.594 -9.07 1 34.53 56 ASP B C 1
ATOM 961 O O . ASP B 1 56 ? -25.266 8.406 -8.773 1 34.53 56 ASP B O 1
#

Secondary structure (DSSP, 8-state):
--GGGG--HHHHHHHHHHHHHHHHHHHHHHHHHT-HHHHHHHHHHHHHHHHSS---/--GGGG--HHHHHHHHHHHHHHHHHHHHHHHHHT-HHHHHHHHHHHHHHHHSS---